Protein AF-A0A7S0SAX2-F1 (afdb_monomer_lite)

Secondary structure (DSSP, 8-state):
------------------------------------TTSGGGTTHHHHHHHHH-GGGTTTTT------TTT-PPPPHHHHHHHHHHHHHS----TTSSSHHHHHHHHHHHHHHHHHHHHTTPPBTTB-----S-S--

pLDDT: mean 79.16, std 22.17, range [32.19, 97.69]

Organism: NCBI:txid81844

Foldseek 3Di:
DDDDDDDDDDDDDDDDDDDDDDPPDDPPPVPPPDPPQCPPPNSCPNVVQCVQFVVVQCDPPGGHDDPCVVPPNDGTPVVVVVVVCCPVVAQQDCLPDDDDNNVVNVVVVVVVQVVVCVVVVHDPPVDGDDDDPDDVD

Sequence (137 aa):
TDRPATSGGECGSPSSSADQPTASSGDDVHVVPPMTSAGYGYGGRIDAMRRDEFSRLEGADGGVAYVDHAGAPPYSETLVRECMTALTATLLGNPHSTHDAAAATAGAVEAARGATLEHFNAPLGEFEVVFTSGATG

Radius of gyration: 33.78 Å; chains: 1; bounding box: 67×80×79 Å

Structure (mmCIF, N/CA/C/O backbone):
data_AF-A0A7S0SAX2-F1
#
_entry.id   AF-A0A7S0SAX2-F1
#
loop_
_atom_site.group_PDB
_atom_site.id
_atom_site.type_symbol
_atom_site.label_atom_id
_atom_site.label_alt_id
_atom_site.label_comp_id
_atom_site.label_asym_id
_atom_site.label_entity_id
_atom_site.label_seq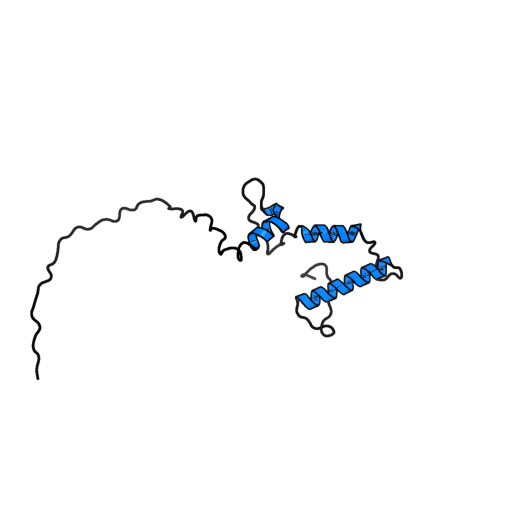_id
_atom_site.pdbx_PDB_ins_code
_atom_site.Cartn_x
_atom_site.Cartn_y
_atom_site.Cartn_z
_atom_site.occupancy
_atom_site.B_iso_or_equiv
_atom_site.auth_seq_id
_atom_site.auth_comp_id
_atom_site.auth_asym_id
_atom_site.auth_atom_id
_atom_site.pdbx_PDB_model_num
ATOM 1 N N . THR A 1 1 ? 39.198 -66.573 -46.137 1.00 41.34 1 THR A N 1
ATOM 2 C CA . THR A 1 1 ? 38.318 -66.497 -47.316 1.00 41.34 1 THR A CA 1
ATOM 3 C C . THR A 1 1 ? 37.428 -65.291 -47.127 1.00 41.34 1 THR A C 1
ATOM 5 O O . THR A 1 1 ? 36.829 -65.166 -46.077 1.00 41.34 1 THR A O 1
ATOM 8 N N . ASP A 1 2 ? 37.320 -64.306 -47.993 1.00 40.94 2 ASP A N 1
ATOM 9 C CA . ASP A 1 2 ? 38.000 -63.940 -49.226 1.00 40.94 2 ASP A CA 1
ATOM 10 C C . ASP A 1 2 ? 37.623 -62.455 -49.420 1.00 40.94 2 ASP A C 1
ATOM 12 O O . ASP A 1 2 ? 36.480 -62.084 -49.140 1.00 40.94 2 ASP A O 1
ATOM 16 N N . ARG A 1 3 ? 38.559 -61.585 -49.810 1.00 42.72 3 ARG A N 1
ATOM 17 C CA . ARG A 1 3 ? 38.229 -60.230 -50.299 1.00 42.72 3 ARG A CA 1
ATOM 18 C C . ARG A 1 3 ? 38.142 -60.327 -51.820 1.00 42.72 3 ARG A C 1
ATOM 20 O O . ARG A 1 3 ? 39.001 -60.969 -52.413 1.00 42.72 3 ARG A O 1
ATOM 27 N N . PRO A 1 4 ? 37.210 -59.610 -52.463 1.00 48.34 4 PRO A N 1
ATOM 28 C CA . PRO A 1 4 ? 37.673 -58.562 -53.387 1.00 48.34 4 PRO A CA 1
ATOM 29 C C . PRO A 1 4 ? 36.819 -57.284 -53.261 1.00 48.34 4 PRO A C 1
ATOM 31 O O . PRO A 1 4 ? 35.624 -57.342 -53.012 1.00 48.34 4 PRO A O 1
ATOM 34 N N . ALA A 1 5 ? 37.411 -56.093 -53.181 1.00 39.56 5 ALA A N 1
ATOM 35 C CA . ALA A 1 5 ? 38.058 -55.298 -54.235 1.00 39.56 5 ALA A CA 1
ATOM 36 C C . ALA A 1 5 ? 37.086 -54.248 -54.802 1.00 39.56 5 ALA A C 1
ATOM 38 O O . ALA A 1 5 ? 36.241 -54.539 -55.639 1.00 39.56 5 ALA A O 1
ATOM 39 N N . THR A 1 6 ? 37.255 -53.006 -54.351 1.00 41.84 6 THR A N 1
ATOM 40 C CA . THR A 1 6 ? 36.778 -51.805 -55.042 1.00 41.84 6 THR A CA 1
ATOM 41 C C . THR A 1 6 ? 38.009 -51.026 -55.502 1.00 41.84 6 THR A C 1
ATOM 43 O O . THR A 1 6 ? 38.728 -50.455 -54.683 1.00 41.84 6 THR A O 1
ATOM 46 N N . SER A 1 7 ? 38.272 -51.052 -56.809 1.00 44.34 7 SER A N 1
ATOM 47 C CA . SER A 1 7 ? 39.042 -50.033 -57.537 1.00 44.34 7 SER A CA 1
ATOM 48 C C . SER A 1 7 ? 38.325 -48.686 -57.370 1.00 44.34 7 SER A C 1
ATOM 50 O O . SER A 1 7 ? 37.102 -48.652 -57.437 1.00 44.34 7 SER A O 1
ATOM 52 N N . GLY A 1 8 ? 38.967 -47.563 -57.067 1.00 33.06 8 GLY A N 1
ATOM 53 C CA . GLY A 1 8 ? 40.121 -46.986 -57.751 1.00 33.06 8 GLY A CA 1
ATOM 54 C C . GLY A 1 8 ? 39.619 -45.734 -58.479 1.00 33.06 8 GLY A C 1
ATOM 55 O O . GLY A 1 8 ? 38.849 -45.856 -59.425 1.00 33.06 8 GLY A O 1
ATOM 56 N N . GLY A 1 9 ? 39.990 -44.549 -57.994 1.00 33.09 9 GLY A N 1
ATOM 57 C CA . GLY A 1 9 ? 39.618 -43.262 -58.586 1.00 33.09 9 GLY A CA 1
ATOM 58 C C . GLY A 1 9 ? 40.153 -42.109 -57.742 1.00 33.09 9 GLY A C 1
ATOM 59 O O . GLY A 1 9 ? 39.673 -41.866 -56.641 1.00 33.09 9 GLY A O 1
ATOM 60 N N . GLU A 1 10 ? 41.211 -41.488 -58.242 1.00 35.69 10 GLU A N 1
ATOM 61 C CA . GLU A 1 10 ? 42.141 -40.587 -57.565 1.00 35.69 10 GLU A CA 1
ATOM 62 C C . GLU A 1 10 ? 41.513 -39.262 -57.095 1.00 35.69 10 GLU A C 1
ATOM 64 O O . GLU A 1 10 ? 40.758 -38.621 -57.822 1.00 35.69 10 GLU A O 1
ATOM 69 N N . CYS A 1 11 ? 41.889 -38.807 -55.895 1.00 32.19 11 CYS A N 1
ATOM 70 C CA . CYS A 1 11 ? 41.655 -37.440 -55.432 1.00 32.19 11 CYS A CA 1
ATOM 71 C C . CYS A 1 11 ? 43.018 -36.754 -55.306 1.00 32.19 11 CYS A C 1
ATOM 73 O O . CYS A 1 11 ? 43.835 -37.120 -54.459 1.00 32.19 11 CYS A O 1
ATOM 75 N N . GLY A 1 12 ? 43.286 -35.818 -56.215 1.00 35.84 12 GLY A N 1
ATOM 76 C CA . GLY A 1 12 ? 44.518 -35.042 -56.245 1.00 35.84 12 GLY A CA 1
ATOM 77 C C . GLY A 1 12 ? 44.649 -34.101 -55.046 1.00 35.84 12 GLY A C 1
ATOM 78 O O . GLY A 1 12 ? 43.679 -33.632 -54.459 1.00 35.84 12 GLY A O 1
ATOM 79 N N . SER A 1 13 ? 45.888 -33.798 -54.696 1.00 37.72 13 SER A N 1
ATOM 80 C CA . SER A 1 13 ? 46.297 -32.664 -53.862 1.00 37.72 13 SER A CA 1
ATOM 81 C C . SER A 1 13 ? 47.617 -32.143 -54.450 1.00 37.72 13 SER A C 1
ATOM 83 O O . SER A 1 13 ? 48.288 -32.927 -55.125 1.00 37.72 13 SER A O 1
ATOM 85 N N . PRO A 1 14 ? 48.106 -30.924 -54.154 1.00 44.53 14 PRO A N 1
ATOM 86 C CA . PRO A 1 14 ? 47.476 -29.735 -53.567 1.00 44.53 14 PRO A CA 1
ATOM 87 C C . PRO A 1 14 ? 47.767 -28.454 -54.400 1.00 44.53 14 PRO A C 1
ATOM 89 O O . PRO A 1 14 ? 48.710 -28.408 -55.184 1.00 44.53 14 PRO A O 1
ATOM 92 N N . SER A 1 15 ? 47.044 -27.353 -54.179 1.00 39.66 15 SER A N 1
ATOM 93 C CA . SER A 1 15 ? 47.585 -26.020 -54.497 1.00 39.66 15 SER A CA 1
ATOM 94 C C . SER A 1 15 ? 47.275 -25.045 -53.374 1.00 39.66 15 SER A C 1
ATOM 96 O O . SER A 1 15 ? 46.121 -24.774 -53.054 1.00 39.66 15 SER A O 1
ATOM 98 N N . SER A 1 16 ? 48.350 -24.565 -52.765 1.00 45.16 16 SER A N 1
ATOM 99 C CA . SER A 1 16 ? 48.399 -23.588 -51.694 1.00 45.16 16 SER A CA 1
ATOM 100 C C . SER A 1 16 ? 47.942 -22.205 -52.154 1.00 45.16 16 SER A C 1
ATOM 102 O O . SER A 1 16 ? 48.533 -21.632 -53.068 1.00 45.16 16 SER A O 1
ATOM 104 N N . SER A 1 17 ? 47.025 -21.608 -51.410 1.00 40.62 17 SER A N 1
ATOM 105 C CA . SER A 1 17 ? 47.079 -20.181 -51.106 1.00 40.62 17 SER A CA 1
ATOM 106 C C . SER A 1 17 ? 46.477 -19.998 -49.721 1.00 40.62 17 SER A C 1
ATOM 108 O O . SER A 1 17 ? 45.281 -20.190 -49.523 1.00 40.62 17 SER A O 1
ATOM 110 N N . ALA A 1 18 ? 47.343 -19.724 -48.748 1.00 41.53 18 ALA A N 1
ATOM 111 C CA . ALA A 1 18 ? 46.936 -19.306 -47.421 1.00 41.53 18 ALA A CA 1
ATOM 112 C C . ALA A 1 18 ? 46.195 -17.973 -47.557 1.00 41.53 18 ALA A C 1
ATOM 114 O O . ALA A 1 18 ? 46.811 -16.967 -47.904 1.00 41.53 18 ALA A O 1
ATOM 115 N N . ASP A 1 19 ? 44.887 -17.987 -47.323 1.00 40.47 19 ASP A N 1
ATOM 116 C CA . ASP A 1 19 ? 44.111 -16.764 -47.177 1.00 40.47 19 ASP A CA 1
ATOM 117 C C . ASP A 1 19 ? 44.349 -16.256 -45.751 1.00 40.47 19 ASP A C 1
ATOM 119 O O . ASP A 1 19 ? 44.038 -16.930 -44.763 1.00 40.47 19 ASP A O 1
ATOM 123 N N . GLN A 1 20 ? 45.048 -15.129 -45.638 1.00 39.84 20 GLN A N 1
ATOM 124 C CA . GLN A 1 20 ? 45.309 -14.490 -44.353 1.00 39.84 20 GLN A CA 1
ATOM 125 C C . GLN A 1 20 ? 43.994 -13.935 -43.788 1.00 39.84 20 GLN A C 1
ATOM 127 O O . GLN A 1 20 ? 43.241 -13.309 -44.532 1.00 39.84 20 GLN A O 1
ATOM 132 N N . PRO A 1 21 ? 43.720 -14.065 -42.478 1.00 35.81 21 PRO A N 1
ATOM 133 C CA . PRO A 1 21 ? 42.582 -13.386 -41.887 1.00 35.81 21 PRO A CA 1
ATOM 134 C C . PRO A 1 21 ? 42.900 -11.890 -41.812 1.00 35.81 21 PRO A C 1
ATOM 136 O O . PRO A 1 21 ? 43.722 -11.451 -41.005 1.00 35.81 21 PRO A O 1
ATOM 139 N N . THR A 1 22 ? 42.255 -11.088 -42.657 1.00 41.44 22 THR A N 1
ATOM 140 C CA . THR A 1 22 ? 42.233 -9.637 -42.476 1.00 41.44 22 THR A CA 1
ATOM 141 C C . THR A 1 22 ? 41.362 -9.337 -41.262 1.00 41.44 22 THR A C 1
ATOM 143 O O . THR A 1 22 ? 40.143 -9.493 -41.310 1.00 41.44 22 THR A O 1
ATOM 146 N N . ALA A 1 23 ? 41.986 -8.931 -40.160 1.00 42.88 23 ALA A N 1
ATOM 147 C CA . ALA A 1 23 ? 41.280 -8.391 -39.010 1.00 42.88 23 ALA A CA 1
ATOM 148 C C . ALA A 1 23 ? 40.596 -7.077 -39.421 1.00 42.88 23 ALA A C 1
ATOM 150 O O . ALA A 1 23 ? 41.248 -6.037 -39.508 1.00 42.88 23 ALA A O 1
ATOM 151 N N . SER A 1 24 ? 39.288 -7.112 -39.691 1.00 43.88 24 SER A N 1
ATOM 152 C CA . SER A 1 24 ? 38.478 -5.897 -39.712 1.00 43.88 24 SER A CA 1
ATOM 153 C C . SER A 1 24 ? 38.151 -5.535 -38.269 1.00 43.88 24 SER A C 1
ATOM 155 O O . SER A 1 24 ? 37.225 -6.062 -37.658 1.00 43.88 24 SER A O 1
ATOM 157 N N . SER A 1 25 ? 38.982 -4.661 -37.714 1.00 52.34 25 SER A N 1
ATOM 158 C CA . SER A 1 25 ? 38.705 -3.922 -36.494 1.00 52.34 25 SER A CA 1
ATOM 159 C C . SER A 1 25 ? 37.498 -3.012 -36.715 1.00 52.34 25 SER A C 1
ATOM 161 O O . SER A 1 25 ? 37.585 -2.007 -37.423 1.00 52.34 25 SER A O 1
ATOM 163 N N . GLY A 1 26 ? 36.389 -3.368 -36.094 1.00 44.53 26 GLY A N 1
ATOM 164 C CA . GLY A 1 26 ? 35.218 -2.530 -35.923 1.00 44.53 26 GLY A CA 1
ATOM 165 C C . GLY A 1 26 ? 34.332 -3.248 -34.929 1.00 44.53 26 GLY A C 1
ATOM 166 O O . GLY A 1 26 ? 33.910 -4.367 -35.199 1.00 44.53 26 GLY A O 1
ATOM 167 N N . ASP A 1 27 ? 34.128 -2.658 -33.756 1.00 49.19 27 ASP A N 1
ATOM 168 C CA . ASP A 1 27 ? 33.108 -3.117 -32.825 1.00 49.19 27 ASP A CA 1
ATOM 169 C C . ASP A 1 27 ? 31.755 -2.976 -33.534 1.00 49.19 27 ASP A C 1
ATOM 171 O O . ASP A 1 27 ? 31.140 -1.908 -33.517 1.00 49.19 27 ASP A O 1
ATOM 175 N N . ASP A 1 28 ? 31.314 -4.036 -34.215 1.00 46.69 28 ASP A N 1
ATOM 176 C CA . ASP A 1 28 ? 29.941 -4.173 -34.680 1.00 46.69 28 ASP A CA 1
ATOM 177 C C . ASP A 1 28 ? 29.072 -4.260 -33.427 1.00 46.69 28 ASP A C 1
ATOM 179 O O . ASP A 1 28 ? 28.773 -5.332 -32.892 1.00 46.69 28 ASP A O 1
ATOM 183 N N . VAL A 1 29 ? 28.693 -3.091 -32.913 1.00 56.69 29 VAL A N 1
ATOM 184 C CA . VAL A 1 29 ? 27.573 -2.968 -31.996 1.00 56.69 29 VAL A CA 1
ATOM 185 C C . VAL A 1 29 ? 26.388 -3.515 -32.770 1.00 56.69 29 VAL A C 1
ATOM 187 O O . VAL A 1 29 ? 25.822 -2.839 -33.627 1.00 56.69 29 VAL A O 1
ATOM 190 N N . HIS A 1 30 ? 26.032 -4.767 -32.494 1.00 53.06 30 HIS A N 1
ATOM 191 C CA . HIS A 1 30 ? 24.779 -5.333 -32.944 1.00 53.06 30 HIS A CA 1
ATOM 192 C C . HIS A 1 30 ? 23.667 -4.508 -32.290 1.00 53.06 30 HIS A C 1
ATOM 194 O O . HIS A 1 30 ? 23.230 -4.786 -31.171 1.00 53.06 30 HIS A O 1
ATOM 200 N N . VAL A 1 31 ? 23.243 -3.447 -32.979 1.00 59.00 31 VAL A N 1
ATOM 201 C CA . VAL A 1 31 ? 22.081 -2.651 -32.611 1.00 59.00 31 VAL A CA 1
ATOM 202 C C . VAL A 1 31 ? 20.898 -3.591 -32.744 1.00 59.00 31 VAL A C 1
ATOM 204 O O . VAL A 1 31 ? 20.422 -3.866 -33.843 1.00 59.00 31 VAL A O 1
ATOM 207 N N . VAL A 1 32 ? 20.473 -4.151 -31.612 1.00 57.31 32 VAL A N 1
ATOM 208 C CA . VAL A 1 32 ? 19.266 -4.963 -31.556 1.00 57.31 32 VAL A CA 1
ATOM 209 C C . VAL A 1 32 ? 18.127 -4.020 -31.956 1.00 57.31 32 VAL A C 1
ATOM 211 O O . VAL A 1 32 ? 17.911 -3.026 -31.256 1.00 57.31 32 VAL A O 1
ATOM 214 N N . PRO A 1 33 ? 17.436 -4.250 -33.087 1.00 57.41 33 PRO A N 1
ATOM 215 C CA . PRO A 1 33 ? 16.284 -3.432 -33.438 1.00 57.41 33 PRO A CA 1
ATOM 216 C C . PRO A 1 33 ? 15.265 -3.509 -32.293 1.00 57.41 33 PRO A C 1
ATOM 218 O O . PRO A 1 33 ? 15.210 -4.544 -31.617 1.00 57.41 33 PRO A O 1
ATOM 221 N N . PRO A 1 34 ? 14.464 -2.454 -32.048 1.00 60.09 34 PRO A N 1
ATOM 222 C CA . PRO A 1 34 ? 13.438 -2.500 -31.015 1.00 60.09 34 PRO A CA 1
ATOM 223 C C . PRO A 1 34 ? 12.569 -3.726 -31.282 1.00 60.09 34 PRO A C 1
ATOM 225 O O . PRO A 1 34 ? 11.929 -3.832 -32.331 1.00 60.09 34 PRO A O 1
ATOM 228 N N . MET A 1 35 ? 12.631 -4.699 -30.370 1.00 58.91 35 MET A N 1
ATOM 229 C CA . MET A 1 35 ? 11.886 -5.940 -30.498 1.00 58.91 35 MET A CA 1
ATOM 230 C C . MET A 1 35 ? 10.412 -5.569 -30.569 1.00 58.91 35 MET A C 1
ATOM 232 O O . MET A 1 35 ? 9.841 -5.056 -29.610 1.00 58.91 35 MET A O 1
ATOM 236 N N . THR A 1 36 ? 9.803 -5.773 -31.734 1.00 58.09 36 THR A N 1
ATOM 237 C CA . THR A 1 36 ? 8.391 -5.463 -31.933 1.00 58.09 36 THR A CA 1
ATOM 238 C C . THR A 1 36 ? 7.567 -6.293 -30.954 1.00 58.09 36 THR A C 1
ATOM 240 O O . THR A 1 36 ? 7.747 -7.508 -30.867 1.00 58.09 36 THR A O 1
ATOM 243 N N . SER A 1 37 ? 6.669 -5.614 -30.243 1.00 59.09 37 SER A N 1
ATOM 244 C CA . SER A 1 37 ? 5.845 -6.015 -29.090 1.00 59.09 37 SER A CA 1
ATOM 245 C C . SER A 1 37 ? 5.027 -7.314 -29.184 1.00 59.09 37 SER A C 1
ATOM 247 O O . SER A 1 37 ? 4.287 -7.638 -28.259 1.00 59.09 37 SER A O 1
ATOM 249 N N . ALA A 1 38 ? 5.134 -8.088 -30.262 1.00 60.78 38 ALA A N 1
ATOM 250 C CA . ALA A 1 38 ? 4.273 -9.240 -30.513 1.00 60.78 38 ALA A CA 1
ATOM 251 C C . ALA A 1 38 ? 4.500 -10.428 -29.551 1.00 60.78 38 ALA A C 1
ATOM 253 O O . ALA A 1 38 ? 3.651 -11.312 -29.486 1.00 60.78 38 ALA A O 1
ATOM 254 N N . GLY A 1 39 ? 5.604 -10.461 -28.788 1.00 63.34 39 GLY A N 1
ATOM 255 C CA . GLY A 1 39 ? 5.878 -11.539 -27.819 1.00 63.34 39 GLY A CA 1
ATOM 256 C C . GLY A 1 39 ? 6.607 -11.138 -26.530 1.00 63.34 39 GLY A C 1
ATOM 257 O O . GLY A 1 39 ? 6.484 -11.829 -25.521 1.00 63.34 39 GLY A O 1
ATOM 258 N N . TYR A 1 40 ? 7.338 -10.021 -26.521 1.00 71.75 40 TYR A N 1
ATOM 259 C CA . TYR A 1 40 ? 8.004 -9.501 -25.322 1.00 71.75 40 TYR A CA 1
ATOM 260 C C . TYR A 1 40 ? 6.997 -8.841 -24.356 1.00 71.75 40 TYR A C 1
ATOM 262 O O . TYR A 1 40 ? 5.877 -8.496 -24.735 1.00 71.75 40 TYR A O 1
ATOM 270 N N . GLY A 1 41 ? 7.367 -8.697 -23.080 1.00 77.56 41 GLY A N 1
ATOM 271 C CA . GLY A 1 41 ? 6.564 -7.935 -22.117 1.00 77.56 41 GLY A CA 1
ATOM 272 C C . GLY A 1 41 ? 5.192 -8.539 -21.789 1.00 77.56 41 GLY A C 1
ATOM 273 O O . GLY A 1 41 ? 4.276 -7.797 -21.432 1.00 77.56 41 GLY A O 1
ATOM 274 N N . TYR A 1 42 ? 5.038 -9.865 -21.912 1.00 88.44 42 TYR A N 1
ATOM 275 C CA . TYR A 1 42 ? 3.767 -10.580 -21.714 1.00 88.44 42 TYR A CA 1
ATOM 276 C C . TYR A 1 42 ? 2.655 -10.065 -22.647 1.00 88.44 42 TYR A C 1
ATOM 278 O O . TYR A 1 42 ? 1.560 -9.727 -22.197 1.00 88.44 42 TYR A O 1
ATOM 286 N N . GLY A 1 43 ? 2.955 -9.961 -23.948 1.00 88.38 43 GLY A N 1
ATOM 287 C CA . GLY A 1 43 ? 2.017 -9.441 -24.950 1.00 88.38 43 GLY A CA 1
ATOM 288 C C . GLY A 1 43 ? 1.761 -7.940 -24.799 1.00 88.38 43 GLY A C 1
ATOM 289 O O . GLY A 1 43 ? 0.625 -7.494 -24.928 1.00 88.38 43 GLY A O 1
ATOM 290 N N . GLY A 1 44 ? 2.797 -7.171 -24.445 1.00 89.38 44 GLY A N 1
ATOM 291 C CA . GLY A 1 44 ? 2.702 -5.725 -24.211 1.00 89.38 44 GLY A CA 1
ATOM 292 C C . GLY A 1 44 ? 2.016 -5.321 -22.900 1.00 89.38 44 GLY A C 1
ATOM 293 O O . GLY A 1 44 ? 1.835 -4.131 -22.643 1.00 89.38 44 GLY A O 1
ATOM 294 N N . ARG A 1 45 ? 1.646 -6.276 -22.034 1.00 91.19 45 ARG A N 1
ATOM 295 C CA . ARG A 1 45 ? 1.032 -5.974 -20.731 1.00 91.19 45 ARG A CA 1
ATOM 296 C C . ARG A 1 45 ? 1.975 -5.171 -19.835 1.00 91.19 45 ARG A C 1
ATOM 298 O O . ARG A 1 45 ? 1.512 -4.277 -19.135 1.00 91.19 45 ARG A O 1
ATOM 305 N N . ILE A 1 46 ? 3.277 -5.466 -19.855 1.00 90.31 46 ILE A N 1
ATOM 306 C CA . ILE A 1 46 ? 4.271 -4.688 -19.099 1.00 90.31 46 ILE A CA 1
ATOM 307 C C . ILE A 1 46 ? 4.337 -3.249 -19.606 1.00 90.31 46 ILE A C 1
ATOM 309 O O . ILE A 1 46 ? 4.334 -2.336 -18.788 1.00 90.31 46 ILE A O 1
ATOM 313 N N . ASP A 1 47 ? 4.335 -3.039 -20.921 1.00 89.56 47 ASP A N 1
ATOM 314 C CA . ASP A 1 47 ? 4.393 -1.696 -21.507 1.00 89.56 47 ASP A CA 1
ATOM 315 C C . ASP A 1 47 ? 3.130 -0.887 -21.178 1.00 89.56 47 ASP A C 1
ATOM 317 O O . ASP A 1 47 ? 3.202 0.306 -20.889 1.00 89.56 47 ASP A O 1
ATOM 321 N N . ALA A 1 48 ? 1.961 -1.539 -21.166 1.00 91.06 48 ALA A N 1
ATOM 322 C CA . ALA A 1 48 ? 0.718 -0.932 -20.692 1.00 91.06 48 ALA A CA 1
ATOM 323 C C . ALA A 1 48 ? 0.806 -0.550 -19.206 1.00 91.06 48 ALA A C 1
ATOM 325 O O . ALA A 1 48 ? 0.607 0.612 -18.873 1.00 91.06 48 ALA A O 1
ATOM 326 N N . MET A 1 49 ? 1.205 -1.478 -18.327 1.00 93.19 49 MET A N 1
ATOM 327 C CA . MET A 1 49 ? 1.365 -1.189 -16.894 1.00 93.19 49 MET A CA 1
ATOM 328 C C . MET A 1 49 ? 2.379 -0.069 -16.644 1.00 93.19 49 MET A C 1
ATOM 330 O O . MET A 1 49 ? 2.135 0.808 -15.826 1.00 93.19 49 MET A O 1
ATOM 334 N N . ARG A 1 50 ? 3.510 -0.061 -17.356 1.00 91.75 50 ARG A N 1
ATOM 335 C CA . ARG A 1 50 ? 4.533 0.981 -17.223 1.00 91.75 50 ARG A CA 1
ATOM 336 C C . ARG A 1 50 ? 3.979 2.358 -17.585 1.00 91.75 50 ARG A C 1
ATOM 338 O O . ARG A 1 50 ? 4.172 3.301 -16.827 1.00 91.75 50 ARG A O 1
ATOM 345 N N . ARG A 1 51 ? 3.262 2.454 -18.701 1.00 91.12 51 ARG A N 1
ATOM 346 C CA . ARG A 1 51 ? 2.639 3.696 -19.169 1.00 91.12 51 ARG A CA 1
ATOM 347 C C . ARG A 1 51 ? 1.525 4.185 -18.244 1.00 91.12 51 ARG A C 1
ATOM 349 O O . ARG A 1 51 ? 1.481 5.377 -17.964 1.00 91.12 51 ARG A O 1
ATOM 356 N N . ASP A 1 52 ? 0.662 3.284 -17.783 1.00 93.94 52 ASP A N 1
ATOM 357 C CA . ASP A 1 52 ? -0.560 3.646 -17.057 1.00 93.94 52 ASP A CA 1
ATOM 358 C C . ASP A 1 52 ? -0.316 3.849 -15.551 1.00 93.94 52 ASP A C 1
ATOM 360 O O . ASP A 1 52 ? -0.946 4.697 -14.931 1.00 93.94 52 ASP A O 1
ATOM 364 N N . GLU A 1 53 ? 0.609 3.094 -14.949 1.00 95.94 53 GLU A N 1
ATOM 365 C CA . GLU A 1 53 ? 0.838 3.095 -13.495 1.00 95.94 53 GLU A CA 1
ATOM 366 C C . GLU A 1 53 ? 2.184 3.709 -13.084 1.00 95.94 53 GLU A C 1
ATOM 368 O O . GLU A 1 53 ? 2.380 4.068 -11.918 1.00 95.94 53 GLU A O 1
ATOM 373 N N . PHE A 1 54 ? 3.126 3.835 -14.020 1.00 94.62 54 PHE A N 1
ATOM 374 C CA . PHE A 1 54 ? 4.494 4.283 -13.755 1.00 94.62 54 PHE A CA 1
ATOM 375 C C . PHE A 1 54 ? 4.981 5.305 -14.791 1.00 94.62 54 PHE A C 1
ATOM 377 O O . PHE A 1 54 ? 6.168 5.327 -15.116 1.00 94.62 54 PHE A O 1
ATOM 384 N N . SER A 1 55 ? 4.096 6.189 -15.271 1.00 91.94 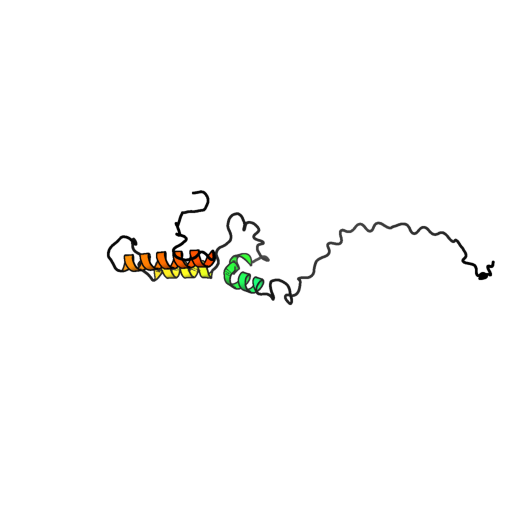55 SER A N 1
ATOM 385 C CA . SER A 1 55 ? 4.381 7.155 -16.350 1.00 91.94 55 SER A CA 1
ATOM 386 C C . SER A 1 55 ? 5.611 8.040 -16.087 1.00 91.94 55 SER A C 1
ATOM 388 O O . SER A 1 55 ? 6.320 8.448 -17.004 1.00 91.94 55 SER A O 1
ATOM 390 N N . ARG A 1 56 ? 5.943 8.269 -14.811 1.00 90.94 56 ARG A N 1
ATOM 391 C CA . ARG A 1 56 ? 7.159 8.967 -14.355 1.00 90.94 56 ARG A CA 1
ATOM 392 C C . ARG A 1 56 ? 8.461 8.319 -14.838 1.00 90.94 56 ARG A C 1
ATOM 394 O O . ARG A 1 56 ? 9.484 8.994 -14.888 1.00 90.94 56 ARG A O 1
ATOM 401 N N . LEU A 1 57 ? 8.435 7.032 -15.183 1.00 92.25 57 LEU A N 1
ATOM 402 C CA . LEU A 1 57 ? 9.568 6.302 -15.750 1.00 92.25 57 LEU A CA 1
ATOM 403 C C . LEU A 1 57 ? 9.691 6.469 -17.273 1.00 92.25 57 LEU A C 1
ATOM 405 O O . LEU A 1 57 ? 10.685 6.014 -17.837 1.00 92.25 57 LEU A O 1
ATOM 409 N N . GLU A 1 58 ? 8.720 7.083 -17.953 1.00 87.06 58 GLU A N 1
ATOM 410 C CA . GLU A 1 58 ? 8.789 7.359 -19.398 1.00 87.06 58 GLU A CA 1
ATOM 411 C C . GLU A 1 58 ? 9.648 8.595 -19.708 1.00 87.06 58 GLU A C 1
ATOM 413 O O . GLU A 1 58 ? 10.342 8.618 -20.719 1.00 87.06 58 GLU A O 1
ATOM 418 N N . GLY A 1 59 ? 9.688 9.590 -18.812 1.00 72.25 59 GLY A N 1
ATOM 419 C CA . GLY A 1 59 ? 10.520 10.793 -18.963 1.00 72.25 59 GLY A CA 1
ATOM 420 C C . GLY A 1 59 ? 10.253 11.610 -20.244 1.00 72.25 59 GLY A C 1
ATOM 421 O O . GLY A 1 59 ? 9.441 11.246 -21.087 1.00 72.25 59 GLY A O 1
ATOM 422 N N . ALA A 1 60 ? 10.931 12.752 -20.395 1.00 68.25 60 ALA A N 1
ATOM 423 C CA . ALA A 1 60 ? 10.869 13.555 -21.627 1.00 68.25 60 ALA A CA 1
ATOM 424 C C . ALA A 1 60 ? 11.947 13.152 -22.656 1.00 68.25 60 ALA A C 1
ATOM 426 O O . ALA A 1 60 ? 11.729 13.288 -23.857 1.00 68.25 60 ALA A O 1
ATOM 427 N N . ASP A 1 61 ? 13.072 12.599 -22.186 1.00 74.94 61 ASP A N 1
ATOM 428 C CA . ASP A 1 61 ? 14.286 12.354 -22.978 1.00 74.94 61 ASP A CA 1
ATOM 429 C C . ASP A 1 61 ? 14.617 10.851 -23.105 1.00 74.94 61 ASP A C 1
ATOM 431 O O . ASP A 1 61 ? 15.765 10.436 -22.958 1.00 74.94 61 ASP A O 1
ATOM 435 N N . GLY A 1 62 ? 13.605 10.015 -23.371 1.00 75.50 62 GLY A N 1
ATOM 436 C CA . GLY A 1 62 ? 13.809 8.605 -23.748 1.00 75.50 62 GLY A CA 1
ATOM 437 C C . GLY A 1 62 ? 13.721 7.560 -22.627 1.00 75.50 62 GLY A C 1
ATOM 438 O O . GLY A 1 62 ? 14.280 6.475 -22.779 1.00 75.50 62 GLY A O 1
ATOM 439 N N . GLY A 1 63 ? 12.995 7.830 -21.538 1.00 83.88 63 GLY A N 1
ATOM 440 C CA . GLY A 1 63 ? 12.771 6.850 -20.469 1.00 83.88 63 GLY A CA 1
ATOM 441 C C . GLY A 1 63 ? 13.845 6.826 -19.387 1.00 83.88 63 GLY A C 1
ATOM 442 O O . GLY A 1 63 ? 15.016 7.112 -19.614 1.00 83.88 63 GLY A O 1
ATOM 443 N N . VAL A 1 64 ? 13.443 6.433 -18.178 1.00 90.19 64 VAL A N 1
ATOM 444 C CA . VAL A 1 64 ? 14.343 6.125 -17.062 1.00 90.19 64 VAL A CA 1
ATOM 445 C C . VAL A 1 64 ? 14.367 4.613 -16.844 1.00 90.19 64 VAL A C 1
ATOM 447 O O . VAL A 1 64 ? 13.337 3.979 -16.589 1.00 90.19 64 VAL A O 1
ATOM 450 N N . ALA A 1 65 ? 15.556 4.017 -16.918 1.00 90.94 65 ALA A N 1
ATOM 451 C CA . ALA A 1 65 ? 15.782 2.641 -16.491 1.00 90.94 65 ALA A CA 1
ATOM 452 C C . ALA A 1 65 ? 15.997 2.611 -14.970 1.00 90.94 65 ALA A C 1
ATOM 454 O O . ALA A 1 65 ? 17.099 2.847 -14.479 1.00 90.94 65 ALA A O 1
ATOM 455 N N . TYR A 1 66 ? 14.929 2.353 -14.214 1.00 91.94 66 TYR A N 1
ATOM 456 C CA . TYR A 1 66 ? 15.009 2.219 -12.762 1.00 91.94 66 TYR A CA 1
ATOM 457 C C . TYR A 1 66 ? 15.490 0.811 -12.385 1.00 91.94 66 TYR A C 1
ATOM 459 O O . TYR A 1 66 ? 14.794 -0.169 -12.624 1.00 91.94 66 TYR A O 1
ATOM 467 N N . VAL A 1 67 ? 16.695 0.706 -11.820 1.00 95.19 67 VAL A N 1
ATOM 468 C CA . VAL A 1 67 ? 17.353 -0.573 -11.468 1.00 95.19 67 VAL A CA 1
ATOM 469 C C . VAL A 1 67 ? 17.610 -0.719 -9.963 1.00 95.19 67 VAL A C 1
ATOM 471 O O . VAL A 1 67 ? 18.474 -1.482 -9.549 1.00 95.19 67 VAL A O 1
ATOM 474 N N . ASP A 1 68 ? 16.826 -0.020 -9.139 1.00 95.31 68 ASP A N 1
ATOM 475 C CA . ASP A 1 68 ? 16.936 -0.017 -7.670 1.00 95.31 68 ASP A CA 1
ATOM 476 C C . ASP A 1 68 ? 15.685 -0.606 -6.974 1.00 95.31 68 ASP A C 1
ATOM 478 O O . ASP A 1 68 ? 15.315 -0.273 -5.851 1.00 95.31 68 ASP A O 1
ATOM 482 N N . HIS A 1 69 ? 15.007 -1.543 -7.646 1.00 93.81 69 HIS A N 1
ATOM 483 C CA . HIS A 1 69 ? 13.793 -2.190 -7.128 1.00 93.81 69 HIS A CA 1
ATOM 484 C C . HIS A 1 69 ? 14.008 -2.992 -5.836 1.00 93.81 69 HIS A C 1
ATOM 486 O O . HIS A 1 69 ? 13.054 -3.198 -5.090 1.00 93.81 69 HIS A O 1
ATOM 492 N N . ALA A 1 70 ? 15.235 -3.461 -5.581 1.00 94.62 70 ALA A N 1
ATOM 493 C CA . ALA A 1 70 ? 15.568 -4.187 -4.357 1.00 94.62 70 ALA A CA 1
ATOM 494 C C . ALA A 1 70 ? 15.658 -3.263 -3.132 1.00 94.62 70 ALA A C 1
ATOM 496 O O . ALA A 1 70 ? 15.407 -3.718 -2.019 1.00 94.62 70 ALA A O 1
ATOM 497 N N . GLY A 1 71 ? 16.011 -1.987 -3.334 1.00 92.94 71 GLY A N 1
ATOM 498 C CA . GLY A 1 71 ? 16.041 -0.978 -2.279 1.00 92.94 71 GLY A CA 1
ATOM 499 C C . GLY A 1 71 ? 14.650 -0.422 -1.993 1.00 92.94 71 GLY A C 1
ATOM 500 O O . GLY A 1 71 ? 14.179 -0.477 -0.858 1.00 92.94 71 GLY A O 1
ATOM 501 N N . ALA A 1 72 ? 13.976 0.091 -3.026 1.00 93.56 72 ALA A N 1
ATOM 502 C CA . ALA A 1 72 ? 12.621 0.618 -2.903 1.00 93.56 72 ALA A CA 1
ATOM 503 C C . ALA A 1 72 ? 11.888 0.596 -4.256 1.00 93.56 72 ALA A C 1
ATOM 505 O O . ALA A 1 72 ? 12.177 1.412 -5.124 1.00 93.56 72 ALA A O 1
ATOM 506 N N . PRO A 1 73 ? 10.898 -0.280 -4.480 1.00 94.38 73 PRO A N 1
ATOM 507 C CA . PRO A 1 73 ? 10.127 -0.220 -5.716 1.00 94.38 73 PRO A CA 1
ATOM 508 C C . PRO A 1 73 ? 9.318 1.092 -5.799 1.00 94.38 73 PRO A C 1
ATOM 510 O O . PRO A 1 73 ? 8.817 1.574 -4.778 1.00 94.38 73 PRO A O 1
ATOM 513 N N . PRO A 1 74 ? 9.139 1.676 -7.001 1.00 94.56 74 PRO A N 1
ATOM 514 C CA . PRO A 1 74 ? 8.268 2.831 -7.166 1.00 94.56 74 PRO A CA 1
ATOM 515 C C . PRO A 1 74 ? 6.820 2.441 -6.848 1.00 94.56 74 PRO A C 1
ATOM 517 O O . PRO A 1 74 ? 6.371 1.340 -7.160 1.00 94.56 74 PRO A O 1
ATOM 520 N N . TYR A 1 75 ? 6.069 3.366 -6.258 1.00 96.06 75 TYR A N 1
ATOM 521 C CA . TYR A 1 75 ? 4.624 3.216 -6.081 1.00 96.06 75 TYR A CA 1
ATOM 522 C C . TYR A 1 75 ? 3.895 3.385 -7.416 1.00 96.06 75 TYR A C 1
ATOM 524 O O . TYR A 1 75 ? 4.355 4.151 -8.263 1.00 96.06 75 TYR A O 1
ATOM 532 N N . SER A 1 76 ? 2.751 2.723 -7.590 1.00 96.94 76 SER A N 1
ATOM 533 C CA . SER A 1 76 ? 1.879 2.949 -8.745 1.00 96.94 76 SER A CA 1
ATOM 534 C C . SER A 1 76 ? 1.054 4.231 -8.587 1.00 96.94 76 SER A C 1
ATOM 536 O O . SER A 1 76 ? 0.836 4.716 -7.471 1.00 96.94 76 SER A O 1
ATOM 538 N N . GLU A 1 77 ? 0.596 4.807 -9.696 1.00 96.81 77 GLU A N 1
ATOM 539 C CA . GLU A 1 77 ? -0.286 5.980 -9.674 1.00 96.81 77 GLU A CA 1
ATOM 540 C C . GLU A 1 77 ? -1.632 5.670 -9.019 1.00 96.81 77 GLU A C 1
ATOM 542 O O . GLU A 1 77 ? -2.111 6.454 -8.191 1.00 96.81 77 GLU A O 1
ATOM 547 N N . THR A 1 78 ? -2.202 4.499 -9.308 1.00 97.69 78 THR A N 1
ATOM 548 C CA . THR A 1 78 ? -3.445 4.044 -8.683 1.00 97.69 78 THR A CA 1
ATOM 549 C C . THR A 1 78 ? -3.311 3.942 -7.165 1.00 97.69 78 THR A C 1
ATOM 551 O O . THR A 1 78 ? -4.177 4.455 -6.455 1.00 97.69 78 THR A O 1
ATOM 554 N N . LEU A 1 79 ? -2.202 3.393 -6.650 1.00 96.88 79 LEU A N 1
ATOM 555 C CA . LEU A 1 79 ? -1.973 3.262 -5.207 1.00 96.88 79 LEU A CA 1
ATOM 556 C C . LEU A 1 79 ? -1.998 4.623 -4.502 1.00 96.88 79 LEU A C 1
ATOM 558 O O . LEU A 1 79 ? -2.655 4.789 -3.474 1.00 96.88 79 LEU A O 1
ATOM 562 N N . VAL A 1 80 ? -1.302 5.616 -5.061 1.00 97.25 80 VAL A N 1
ATOM 563 C CA . VAL A 1 80 ? -1.271 6.966 -4.482 1.00 97.25 80 VAL A CA 1
ATOM 564 C C . VAL A 1 80 ? -2.645 7.614 -4.537 1.00 97.25 80 VAL A C 1
ATOM 566 O O . VAL A 1 80 ? -3.107 8.157 -3.532 1.00 97.25 80 VAL A O 1
ATOM 569 N N . ARG A 1 81 ? -3.318 7.542 -5.689 1.00 97.50 81 ARG A N 1
ATOM 570 C CA . ARG A 1 81 ? -4.650 8.123 -5.875 1.00 97.50 81 ARG A CA 1
ATOM 571 C C . ARG A 1 81 ? -5.654 7.540 -4.882 1.00 97.50 81 ARG A C 1
ATOM 573 O O . ARG A 1 81 ? -6.422 8.291 -4.283 1.00 97.50 81 ARG A O 1
ATOM 580 N N . GLU A 1 82 ? -5.656 6.226 -4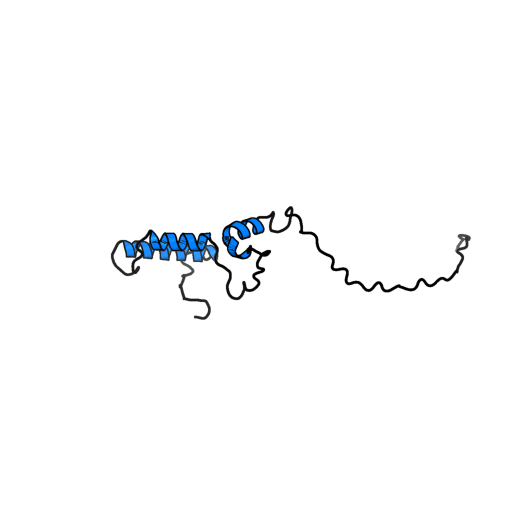.697 1.00 97.00 82 GLU A N 1
ATOM 581 C CA . GLU A 1 82 ? -6.589 5.541 -3.800 1.00 97.00 82 GLU A CA 1
ATOM 582 C C . GLU A 1 82 ? -6.293 5.823 -2.332 1.00 97.00 82 GLU A C 1
ATOM 584 O O . GLU A 1 82 ? -7.220 6.127 -1.584 1.00 97.00 82 GLU A O 1
ATOM 589 N N . CYS A 1 83 ? -5.017 5.842 -1.938 1.00 96.25 83 CYS A N 1
ATOM 590 C CA . CYS A 1 83 ? -4.618 6.239 -0.589 1.00 96.25 83 CYS A CA 1
ATOM 591 C C . CYS A 1 83 ? -5.085 7.669 -0.267 1.00 96.25 83 CYS A C 1
ATOM 593 O O . CYS A 1 83 ? -5.744 7.906 0.746 1.00 96.25 83 CYS A O 1
ATOM 595 N N . MET A 1 84 ? -4.839 8.620 -1.172 1.00 97.44 84 MET A N 1
ATOM 596 C CA . MET A 1 84 ? -5.276 10.008 -0.992 1.00 97.44 84 MET A CA 1
ATOM 597 C C . MET A 1 84 ? -6.801 10.134 -0.981 1.00 97.44 84 MET A C 1
ATOM 599 O O . MET A 1 84 ? -7.349 10.898 -0.187 1.00 97.44 84 MET A O 1
ATOM 603 N N . THR A 1 85 ? -7.503 9.365 -1.816 1.00 96.88 85 THR A N 1
ATOM 604 C CA . THR A 1 85 ? -8.973 9.325 -1.816 1.00 96.88 85 THR A CA 1
ATOM 605 C C . THR A 1 85 ? -9.498 8.810 -0.479 1.00 96.88 85 THR A C 1
ATOM 607 O O . THR A 1 85 ? -10.366 9.444 0.111 1.00 96.88 85 THR A O 1
ATOM 610 N N . ALA A 1 86 ? -8.942 7.718 0.051 1.00 93.12 86 ALA A N 1
ATOM 611 C CA . ALA A 1 86 ? -9.346 7.168 1.342 1.00 93.12 86 ALA A CA 1
ATOM 612 C C . ALA A 1 86 ? -9.159 8.184 2.481 1.00 93.12 86 ALA A C 1
ATOM 614 O O . ALA A 1 86 ? -10.084 8.404 3.264 1.0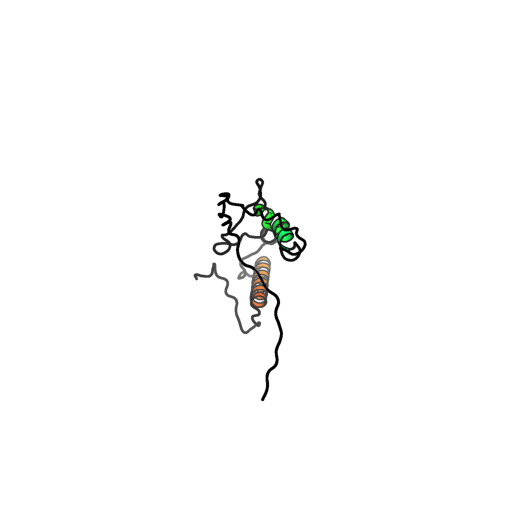0 93.12 86 ALA A O 1
ATOM 615 N N . LEU A 1 87 ? -8.001 8.852 2.524 1.00 94.50 87 LEU A N 1
ATOM 616 C CA . LEU A 1 87 ? -7.664 9.835 3.558 1.00 94.50 87 LEU A CA 1
ATOM 617 C C . LEU A 1 87 ? -8.494 11.123 3.478 1.00 94.50 87 LEU A C 1
ATOM 619 O O . LEU A 1 87 ? -8.740 11.754 4.501 1.00 94.50 87 LEU A O 1
ATOM 623 N N . THR A 1 88 ? -8.905 11.536 2.277 1.00 96.31 88 THR A N 1
ATOM 624 C CA . THR A 1 88 ? -9.658 12.788 2.080 1.00 96.31 88 THR A CA 1
ATOM 625 C C . THR A 1 88 ? -11.171 12.596 2.113 1.00 96.31 88 THR A C 1
ATOM 627 O O . THR A 1 88 ? -11.887 13.525 2.482 1.00 96.31 88 THR A O 1
ATOM 630 N N . ALA A 1 89 ? -11.672 11.411 1.755 1.00 95.38 89 ALA A N 1
ATOM 631 C CA . ALA A 1 89 ? -13.103 11.120 1.710 1.00 95.38 89 ALA A CA 1
ATOM 632 C C . ALA A 1 89 ? -13.660 10.570 3.031 1.00 95.38 89 ALA A C 1
ATOM 634 O O . ALA A 1 89 ? -14.863 10.671 3.269 1.00 95.38 89 ALA A O 1
ATOM 635 N N . THR A 1 90 ? -12.813 9.982 3.884 1.00 92.00 90 THR A N 1
ATOM 636 C CA . THR A 1 90 ? -13.254 9.301 5.109 1.00 92.00 90 THR A CA 1
ATOM 637 C C . THR A 1 90 ? -12.558 9.873 6.334 1.00 92.00 90 THR A C 1
ATOM 639 O O . THR A 1 90 ? -11.333 9.955 6.386 1.00 92.00 90 THR A O 1
ATOM 642 N N . LEU A 1 91 ? -13.334 10.216 7.365 1.00 94.50 91 LEU A N 1
ATOM 643 C CA . LEU A 1 91 ? -12.769 10.525 8.675 1.00 94.50 91 LEU A CA 1
ATOM 644 C C . LEU A 1 91 ? -12.357 9.216 9.357 1.00 94.50 91 LEU A C 1
ATOM 646 O O . LEU A 1 91 ? -13.204 8.486 9.869 1.00 94.50 91 LEU A O 1
ATOM 650 N N . LEU A 1 92 ? -11.058 8.931 9.360 1.00 93.00 92 LEU A N 1
ATOM 651 C CA . LEU A 1 92 ? -10.475 7.781 10.046 1.00 93.00 92 LEU A CA 1
ATOM 652 C C . LEU A 1 92 ? -10.014 8.205 11.445 1.00 93.00 92 LEU A C 1
ATOM 654 O O . LEU A 1 92 ? -9.120 9.036 11.599 1.00 93.00 92 LEU A O 1
ATOM 658 N N . GLY A 1 93 ? -10.670 7.667 12.473 1.00 93.56 93 GLY A N 1
ATOM 659 C CA . GLY A 1 93 ? -10.349 7.920 13.877 1.00 93.56 93 GLY A CA 1
ATOM 660 C C . GLY A 1 93 ? -9.392 6.891 14.473 1.00 93.56 93 GLY A C 1
ATOM 661 O O . GLY A 1 93 ? -9.009 5.922 13.823 1.00 93.56 93 GLY A O 1
ATOM 662 N N . ASN A 1 94 ? -9.039 7.061 15.745 1.00 94.75 94 ASN A N 1
ATOM 663 C CA . ASN A 1 94 ? -8.309 6.030 16.482 1.00 94.75 94 ASN A CA 1
ATOM 664 C C . ASN A 1 94 ? -9.203 4.777 16.632 1.00 94.75 94 ASN A C 1
ATOM 666 O O . ASN A 1 94 ? -10.259 4.902 17.257 1.00 94.75 94 ASN A O 1
ATOM 670 N N . PRO A 1 95 ? -8.795 3.589 16.141 1.00 91.00 95 PRO A N 1
ATOM 671 C CA . PRO A 1 95 ? -9.628 2.380 16.127 1.00 91.00 95 PRO A CA 1
ATOM 672 C C . PRO A 1 95 ? -10.046 1.878 17.518 1.00 91.00 95 PRO A C 1
ATOM 674 O O . PRO A 1 95 ? -10.962 1.071 17.624 1.00 91.00 95 PRO A O 1
ATOM 677 N N . HIS A 1 96 ? -9.417 2.362 18.592 1.00 90.25 96 HIS A N 1
ATOM 678 C CA . HIS A 1 96 ? -9.772 2.012 19.972 1.00 90.25 96 HIS A CA 1
ATOM 679 C C . HIS A 1 96 ? -10.788 2.966 20.621 1.00 90.25 96 HIS A C 1
ATOM 681 O O . HIS A 1 96 ? -11.140 2.791 21.786 1.00 90.25 96 HIS A O 1
ATOM 687 N N . SER A 1 97 ? -11.238 3.998 19.905 1.00 95.50 97 SER A N 1
ATOM 688 C CA . SER A 1 97 ? -12.277 4.915 20.394 1.00 95.50 97 SER A CA 1
ATOM 689 C C . SER A 1 97 ? -13.682 4.358 20.126 1.00 95.50 97 SER A C 1
ATOM 691 O O . SER A 1 97 ? -13.859 3.451 19.320 1.00 95.50 97 SER A O 1
ATOM 693 N N . THR A 1 98 ? -14.711 4.901 20.782 1.00 92.38 98 THR A N 1
ATOM 694 C CA . THR A 1 98 ? -16.092 4.374 20.721 1.00 92.38 98 THR A CA 1
ATOM 695 C C . THR A 1 98 ? -17.027 5.198 19.824 1.00 92.38 98 THR A C 1
ATOM 697 O O . THR A 1 98 ? -18.187 5.403 20.169 1.00 92.38 98 THR A O 1
ATOM 700 N N . HIS A 1 99 ? -16.530 5.726 18.703 1.00 92.38 99 HIS A N 1
ATOM 701 C CA . HIS A 1 99 ? -17.310 6.559 17.774 1.00 92.38 99 HIS A CA 1
ATOM 702 C C . HIS A 1 99 ? -17.238 6.035 16.331 1.00 92.38 99 HIS A C 1
ATOM 704 O O . HIS A 1 99 ? -16.360 5.244 15.995 1.00 92.38 99 HIS A O 1
ATOM 710 N N . ASP A 1 100 ? -18.104 6.528 15.445 1.00 93.06 100 ASP A N 1
ATOM 711 C CA . ASP A 1 100 ? -18.260 5.988 14.083 1.00 93.06 100 ASP A CA 1
ATOM 712 C C . ASP A 1 100 ? -16.961 5.999 13.263 1.00 93.06 100 ASP A C 1
ATOM 714 O O . ASP A 1 100 ? -16.585 4.994 12.665 1.00 93.06 100 ASP A O 1
ATOM 718 N N . ALA A 1 101 ? -16.207 7.102 13.301 1.00 93.81 101 ALA A N 1
ATOM 719 C CA . ALA A 1 101 ? -14.904 7.181 12.633 1.00 93.81 101 ALA A CA 1
ATOM 720 C C . ALA A 1 101 ? -13.864 6.168 13.167 1.00 93.81 101 ALA A C 1
ATOM 722 O O . ALA A 1 101 ? -12.957 5.782 12.436 1.00 93.81 101 ALA A O 1
ATOM 723 N N . ALA A 1 102 ? -13.984 5.710 14.418 1.00 95.44 102 ALA A N 1
ATOM 724 C CA . ALA A 1 102 ? -13.133 4.655 14.963 1.00 95.44 102 ALA A CA 1
ATOM 725 C C . ALA A 1 102 ? -13.538 3.284 14.415 1.00 95.44 102 ALA A C 1
ATOM 727 O O . ALA A 1 102 ? -12.671 2.499 14.038 1.00 95.44 102 ALA A O 1
ATOM 728 N N . ALA A 1 103 ? -14.846 3.027 14.299 1.00 94.69 103 ALA A N 1
ATOM 729 C CA . ALA A 1 103 ? -15.365 1.813 13.676 1.00 94.69 103 ALA A CA 1
ATOM 730 C C . ALA A 1 103 ? -14.956 1.712 12.196 1.00 94.69 103 ALA A C 1
ATOM 732 O O . ALA A 1 103 ? -14.569 0.635 11.744 1.00 94.69 103 ALA A O 1
ATOM 733 N N . ALA A 1 104 ? -14.959 2.832 11.463 1.00 94.31 104 ALA A N 1
ATOM 734 C CA . ALA A 1 104 ? -14.458 2.889 10.089 1.00 94.31 104 ALA A CA 1
ATOM 735 C C . ALA A 1 104 ? -12.972 2.493 10.003 1.00 94.31 104 ALA A C 1
ATOM 737 O O . ALA A 1 104 ? -12.605 1.651 9.182 1.00 94.31 104 ALA A O 1
ATOM 738 N N . THR A 1 105 ? -12.126 3.031 10.888 1.00 96.31 105 THR A N 1
ATOM 739 C CA . THR A 1 105 ? -10.706 2.651 10.947 1.00 96.31 105 THR A CA 1
ATOM 740 C C . THR A 1 105 ? -10.516 1.187 11.327 1.00 96.31 105 THR A C 1
ATOM 742 O O . THR A 1 105 ? -9.719 0.502 10.693 1.00 96.31 105 THR A O 1
ATOM 745 N N . ALA A 1 106 ? -11.249 0.683 12.323 1.00 96.00 106 ALA A N 1
ATOM 746 C CA . ALA A 1 106 ? -11.178 -0.722 12.718 1.00 96.00 106 ALA A CA 1
ATOM 747 C C . ALA A 1 106 ? -11.546 -1.648 11.546 1.00 96.00 106 ALA A C 1
ATOM 749 O O . ALA A 1 106 ? -10.818 -2.595 11.264 1.00 96.00 106 ALA A O 1
ATOM 750 N N . GLY A 1 107 ? -12.606 -1.322 10.798 1.00 95.38 107 GLY A N 1
ATOM 751 C CA . GLY A 1 107 ? -12.989 -2.060 9.592 1.00 95.38 107 GLY A CA 1
ATOM 752 C C . GLY A 1 107 ? -11.909 -2.046 8.505 1.00 95.38 107 GLY A C 1
ATOM 753 O O . GLY A 1 107 ? -11.624 -3.086 7.916 1.00 95.38 107 GLY A O 1
ATOM 754 N N . ALA A 1 108 ? -11.263 -0.899 8.270 1.00 95.31 108 ALA A N 1
ATOM 755 C CA . ALA A 1 108 ? -10.160 -0.795 7.312 1.00 95.31 108 ALA A CA 1
ATOM 756 C C . ALA A 1 108 ? -8.936 -1.630 7.733 1.00 95.31 108 ALA A C 1
ATOM 758 O O . ALA A 1 108 ? -8.318 -2.285 6.894 1.00 95.31 108 ALA A O 1
ATOM 759 N N . VAL A 1 109 ? -8.609 -1.647 9.030 1.00 96.25 109 VAL A N 1
ATOM 760 C CA . VAL A 1 109 ? -7.528 -2.478 9.581 1.00 96.25 109 VAL A CA 1
ATOM 761 C C . VAL A 1 109 ? -7.839 -3.962 9.391 1.00 96.25 109 VAL A C 1
ATOM 763 O O . VAL A 1 109 ? -6.986 -4.689 8.888 1.00 96.25 109 VAL A O 1
ATOM 766 N N . GLU A 1 110 ? -9.051 -4.416 9.713 1.00 96.06 110 GLU A N 1
ATOM 767 C CA . GLU A 1 110 ? -9.436 -5.823 9.536 1.00 96.06 110 GLU A CA 1
ATOM 768 C C . GLU A 1 110 ? -9.459 -6.247 8.060 1.00 96.06 110 GLU A C 1
ATOM 770 O O . GLU A 1 110 ? -8.977 -7.330 7.721 1.00 96.06 110 GLU A O 1
ATOM 775 N N . ALA A 1 111 ? -9.912 -5.373 7.155 1.00 96.19 111 ALA A N 1
ATOM 776 C CA . ALA A 1 111 ? -9.821 -5.620 5.717 1.00 96.19 111 ALA A CA 1
ATOM 777 C C . ALA A 1 111 ? -8.359 -5.772 5.254 1.00 96.19 111 ALA A C 1
ATOM 779 O O . ALA A 1 111 ? -8.042 -6.689 4.494 1.00 96.19 111 ALA A O 1
ATOM 780 N N . ALA A 1 112 ? -7.449 -4.928 5.756 1.00 96.50 112 ALA A N 1
ATOM 781 C CA . ALA A 1 112 ? -6.022 -5.028 5.455 1.00 96.50 112 ALA A CA 1
ATOM 782 C C . ALA A 1 112 ? -5.395 -6.325 5.999 1.00 96.50 112 ALA A C 1
ATOM 784 O O . ALA A 1 112 ? -4.557 -6.934 5.327 1.00 96.50 112 ALA A O 1
ATOM 785 N N . ARG A 1 113 ? -5.808 -6.787 7.189 1.00 97.12 113 ARG A N 1
ATOM 786 C CA . ARG A 1 113 ? -5.374 -8.086 7.734 1.00 97.12 113 ARG A CA 1
ATOM 787 C C . ARG A 1 113 ? -5.825 -9.238 6.843 1.00 97.12 113 ARG A C 1
ATOM 789 O O . ARG A 1 113 ? -5.002 -10.080 6.495 1.00 97.12 113 ARG A O 1
ATOM 796 N N . GLY A 1 114 ? -7.094 -9.240 6.432 1.00 96.88 114 GLY A N 1
ATOM 797 C CA . GLY A 1 114 ? -7.644 -10.246 5.521 1.00 96.88 114 GLY A CA 1
ATOM 798 C C . GLY A 1 114 ? -6.877 -10.313 4.199 1.00 96.88 114 GLY A C 1
ATOM 799 O O . GLY A 1 114 ? -6.405 -11.383 3.823 1.00 96.88 114 GLY A O 1
ATOM 800 N N . ALA A 1 115 ? -6.659 -9.163 3.553 1.00 97.19 115 ALA A N 1
ATOM 801 C CA . ALA A 1 115 ? -5.897 -9.080 2.305 1.00 97.19 115 ALA A CA 1
ATOM 802 C C . ALA A 1 115 ? -4.441 -9.561 2.460 1.00 97.19 115 ALA A C 1
ATOM 804 O O . ALA A 1 115 ? -3.892 -10.195 1.561 1.00 97.19 115 ALA A O 1
ATOM 805 N N . THR A 1 116 ? -3.812 -9.296 3.611 1.00 97.44 116 THR A N 1
ATOM 806 C CA . THR A 1 116 ? -2.450 -9.770 3.906 1.00 97.44 116 THR A CA 1
ATOM 807 C C . THR A 1 116 ? -2.408 -11.295 4.009 1.00 97.44 116 THR A C 1
ATOM 809 O O . THR A 1 116 ? -1.551 -11.928 3.399 1.00 97.44 116 THR A O 1
ATOM 812 N N . LEU A 1 117 ? -3.342 -11.902 4.747 1.00 97.62 117 LEU A N 1
ATOM 813 C CA . LEU A 1 117 ? -3.415 -13.359 4.880 1.00 97.62 117 LEU A CA 1
ATOM 814 C C . LEU A 1 117 ? -3.694 -14.036 3.534 1.00 97.62 117 LEU A C 1
ATOM 816 O O . LEU A 1 117 ? -3.030 -15.014 3.197 1.00 97.62 117 LEU A O 1
ATOM 820 N N . GLU A 1 118 ? -4.608 -13.479 2.736 1.00 97.12 118 GLU A N 1
ATOM 821 C CA . GLU A 1 118 ? -4.894 -13.963 1.383 1.00 97.12 118 GLU A CA 1
ATOM 822 C C . GLU A 1 118 ? -3.650 -13.905 0.488 1.00 97.12 118 GLU A C 1
ATOM 824 O O . GLU A 1 118 ? -3.317 -14.892 -0.166 1.00 97.12 118 GLU A O 1
ATOM 829 N N . HIS A 1 119 ? -2.903 -12.795 0.516 1.00 97.19 119 HIS A N 1
ATOM 830 C CA . HIS A 1 119 ? -1.672 -12.638 -0.261 1.00 97.19 119 HIS A CA 1
ATOM 831 C C . HIS A 1 119 ? -0.635 -13.731 0.041 1.00 97.19 119 HIS A C 1
ATOM 833 O O . HIS A 1 119 ? 0.011 -14.250 -0.871 1.00 97.19 119 HIS A O 1
ATOM 839 N N . PHE A 1 120 ? -0.498 -14.111 1.313 1.00 97.06 120 PHE A N 1
ATOM 840 C CA . PHE A 1 120 ? 0.416 -15.170 1.742 1.00 97.06 120 PHE A CA 1
ATOM 841 C C . PHE A 1 120 ? -0.190 -16.581 1.681 1.00 97.06 120 PHE A C 1
ATOM 843 O O . PHE A 1 120 ? 0.500 -17.540 2.019 1.00 97.06 120 PHE A O 1
ATOM 850 N N . ASN A 1 121 ? -1.443 -16.735 1.233 1.00 96.94 121 ASN A N 1
ATOM 851 C CA . ASN A 1 121 ? -2.208 -17.987 1.313 1.00 96.94 121 ASN A CA 1
ATOM 852 C C . ASN A 1 121 ? -2.221 -18.584 2.736 1.00 96.94 121 ASN A C 1
ATOM 854 O O . ASN A 1 121 ? -2.136 -19.799 2.917 1.00 96.94 121 ASN A O 1
ATOM 858 N N . ALA A 1 122 ? -2.294 -17.723 3.751 1.00 96.88 122 ALA A N 1
ATOM 859 C CA . ALA A 1 122 ? -2.295 -18.098 5.158 1.00 96.88 122 ALA A CA 1
ATOM 860 C C . ALA A 1 122 ? -3.742 -18.303 5.659 1.00 96.88 122 ALA A C 1
ATOM 862 O O . ALA A 1 122 ? -4.552 -17.376 5.564 1.00 96.88 122 ALA A O 1
ATOM 863 N N . PRO A 1 123 ? -4.099 -19.485 6.201 1.00 91.88 123 PRO A N 1
ATOM 864 C CA . PRO A 1 123 ? -5.443 -19.742 6.709 1.00 91.88 123 PRO A CA 1
ATOM 865 C C . PRO A 1 123 ? -5.835 -18.829 7.878 1.00 91.88 123 PRO A C 1
ATOM 867 O O . PRO A 1 123 ? -5.062 -18.605 8.814 1.00 91.88 123 PRO A O 1
ATOM 870 N N . LEU A 1 124 ? -7.083 -18.350 7.852 1.00 86.62 124 LEU A N 1
ATOM 871 C CA . LEU A 1 124 ? -7.679 -17.601 8.960 1.00 86.62 124 LEU A CA 1
ATOM 872 C C . LEU A 1 124 ? -7.722 -18.461 10.230 1.00 86.62 124 LEU A C 1
ATOM 874 O O . LEU A 1 124 ? -8.172 -19.603 10.201 1.00 86.62 124 LEU A O 1
ATOM 878 N N . GLY A 1 125 ? -7.297 -17.883 11.354 1.00 89.50 125 GLY A N 1
ATOM 879 C CA . GLY A 1 125 ? -7.297 -18.543 12.663 1.00 89.50 125 GLY A CA 1
ATOM 880 C C . GLY A 1 125 ? -6.036 -19.354 12.975 1.00 89.50 125 GLY A C 1
ATOM 881 O O . GLY A 1 125 ? -5.819 -19.679 14.139 1.00 89.50 125 GLY A O 1
ATOM 882 N N . GLU A 1 126 ? -5.187 -19.632 11.981 1.00 95.69 126 GLU A N 1
ATOM 883 C CA . GLU A 1 126 ? -3.862 -20.239 12.193 1.00 95.69 126 GLU A CA 1
ATOM 884 C C . GLU A 1 126 ? -2.754 -19.185 12.296 1.00 95.69 126 GLU A C 1
ATOM 886 O O . GLU A 1 126 ? -1.784 -19.369 13.031 1.00 95.69 126 GLU A O 1
ATOM 891 N N . PHE A 1 127 ? -2.918 -18.066 11.587 1.00 96.75 127 PHE A N 1
ATOM 892 C CA . PHE A 1 127 ? -1.963 -16.965 11.554 1.00 96.75 127 PHE A CA 1
ATOM 893 C C . PHE A 1 127 ? -2.618 -15.654 11.983 1.00 96.75 127 PHE A C 1
ATOM 895 O O . PHE A 1 127 ? -3.787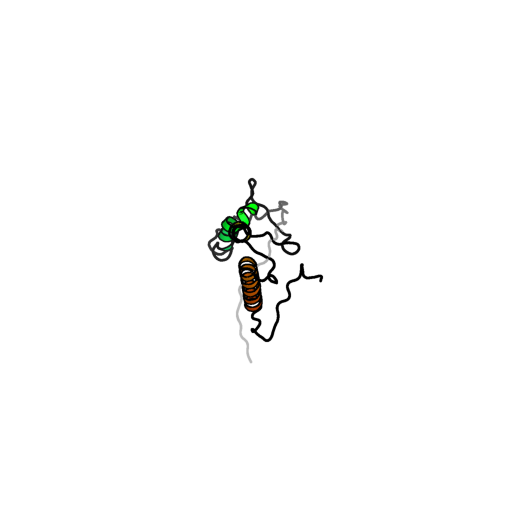 -15.391 11.693 1.00 96.75 127 PHE A O 1
ATOM 902 N N . GLU A 1 128 ? -1.826 -14.809 12.635 1.00 95.19 128 GLU A N 1
ATOM 903 C CA . GLU A 1 128 ? -2.185 -13.436 12.967 1.00 95.19 128 GLU A CA 1
ATOM 904 C C . GLU A 1 128 ? -1.279 -12.473 12.198 1.00 95.19 128 GLU A C 1
ATOM 906 O O . GLU A 1 128 ? -0.093 -12.730 11.985 1.00 95.19 128 GLU A O 1
ATOM 911 N N . VAL A 1 129 ? -1.843 -11.344 11.779 1.00 96.75 129 VAL A N 1
ATOM 912 C CA . VAL A 1 129 ? -1.087 -10.265 11.143 1.00 96.75 129 VAL A CA 1
ATOM 913 C C . VAL A 1 129 ? -0.658 -9.280 12.223 1.00 96.75 129 VAL A C 1
ATOM 915 O O . VAL A 1 129 ? -1.485 -8.818 13.003 1.00 96.75 129 VAL A O 1
ATOM 918 N N . VAL A 1 130 ? 0.611 -8.887 12.248 1.00 95.62 130 VAL A N 1
ATOM 919 C CA . VAL A 1 130 ? 1.095 -7.793 13.102 1.00 95.62 130 VAL A CA 1
ATOM 920 C C . VAL A 1 130 ? 1.730 -6.746 12.200 1.00 95.62 130 VAL A C 1
ATOM 922 O O . VAL A 1 130 ? 2.752 -7.002 11.569 1.00 95.62 130 VAL A O 1
ATOM 925 N N . PHE A 1 131 ? 1.103 -5.573 12.106 1.00 96.25 131 PHE A N 1
ATOM 926 C CA . PHE A 1 131 ? 1.640 -4.471 11.313 1.00 96.25 131 PHE A CA 1
ATOM 927 C C . PHE A 1 131 ? 2.786 -3.790 12.066 1.00 96.25 131 PHE A C 1
ATOM 929 O O . PHE A 1 131 ? 2.613 -3.332 13.196 1.00 96.25 131 PHE A O 1
ATOM 936 N N . THR A 1 132 ? 3.945 -3.702 11.421 1.00 96.50 132 THR A N 1
ATOM 937 C CA . THR A 1 132 ? 5.126 -2.963 11.885 1.00 96.50 132 THR A CA 1
ATOM 938 C C . THR A 1 132 ? 5.484 -1.881 10.866 1.00 96.50 132 THR A C 1
ATOM 940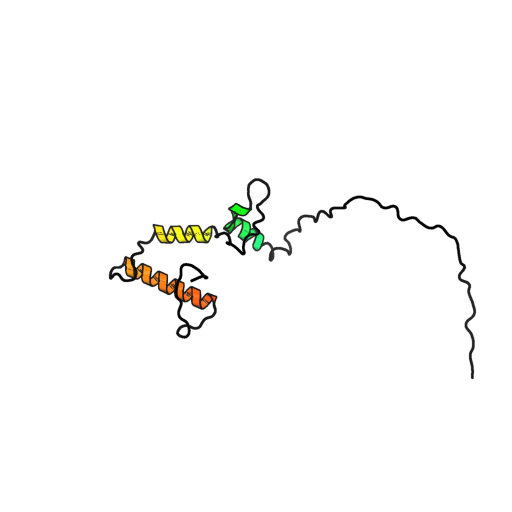 O O . THR A 1 132 ? 4.907 -1.809 9.781 1.00 96.50 132 THR A O 1
ATOM 943 N N . SER A 1 133 ? 6.448 -1.021 11.191 1.00 95.00 133 SER A N 1
ATOM 944 C CA . SER A 1 133 ? 6.954 -0.013 10.251 1.00 95.00 133 SER A CA 1
ATOM 945 C C . SER A 1 133 ? 7.836 -0.592 9.134 1.00 95.00 133 SER A C 1
ATOM 947 O O . SER A 1 133 ? 8.144 0.122 8.183 1.00 95.00 133 SER A O 1
ATOM 949 N N . GLY A 1 134 ? 8.263 -1.856 9.238 1.00 90.31 134 GLY A N 1
ATOM 950 C CA . GLY A 1 134 ? 9.154 -2.500 8.275 1.00 90.31 134 GLY A CA 1
ATOM 951 C C . GLY A 1 134 ? 9.699 -3.850 8.753 1.00 90.31 134 GLY A C 1
ATOM 952 O O . GLY A 1 134 ? 9.347 -4.339 9.826 1.00 90.31 134 GLY A O 1
ATOM 953 N N . ALA A 1 135 ? 10.572 -4.451 7.940 1.00 89.25 135 ALA A N 1
ATOM 954 C CA . ALA A 1 135 ? 11.075 -5.812 8.154 1.00 89.25 135 ALA A CA 1
ATOM 955 C C . ALA A 1 135 ? 12.169 -5.935 9.234 1.00 89.25 135 ALA A C 1
ATOM 957 O O . ALA A 1 135 ? 12.312 -6.995 9.831 1.00 89.25 135 ALA A O 1
ATOM 958 N N . THR A 1 136 ? 12.946 -4.880 9.495 1.00 88.25 136 THR A N 1
ATOM 959 C CA . THR A 1 136 ? 14.086 -4.888 10.439 1.00 88.25 136 THR A CA 1
ATOM 960 C C . THR A 1 136 ? 13.674 -4.605 11.889 1.00 88.25 136 THR A C 1
ATOM 962 O O . THR A 1 136 ? 14.426 -3.954 12.613 1.00 88.25 136 THR A O 1
ATOM 965 N N . GLY A 1 137 ? 12.450 -4.995 12.258 1.00 53.94 137 GLY A N 1
ATOM 966 C CA . GLY A 1 137 ? 11.853 -4.736 13.573 1.00 53.94 137 GLY A CA 1
ATOM 967 C C . GLY A 1 137 ? 12.629 -5.330 14.740 1.00 53.94 137 GLY A C 1
ATOM 968 O O . GLY A 1 137 ? 13.318 -6.355 14.542 1.00 53.94 137 GLY A O 1
#

InterPro domains:
  IPR015421 Pyridoxal phosphate-dependent transferase, major domain [G3DSA:3.40.640.10] (65-137)
  IPR015424 Pyridoxal phosphate-dependent transferase [SSF53383] (51-136)